Protein AF-A0A431PSJ4-F1 (afdb_monomer)

pLDDT: mean 83.52, std 18.48, range [40.47, 97.88]

Foldseek 3Di:
DDDPDDPPPPPPQFKKWKKKAFAPDLPDPHHPDPVPIGGQDIDRDDVVNVVSLVVVCVVCVVRSRIHMDIDGVVVVPPCVVDPD

Structure (mmCIF, N/CA/C/O backbone):
data_AF-A0A431PSJ4-F1
#
_entry.id   AF-A0A431PSJ4-F1
#
loop_
_atom_site.group_PDB
_atom_site.id
_atom_site.type_symbol
_atom_site.label_atom_id
_atom_site.label_alt_id
_atom_site.label_comp_id
_atom_site.label_asym_id
_atom_site.label_entity_id
_atom_site.label_seq_id
_atom_site.pdbx_PDB_ins_code
_atom_site.Cartn_x
_atom_site.Cartn_y
_atom_site.Cartn_z
_atom_site.occupancy
_atom_site.B_iso_or_equiv
_atom_site.auth_seq_id
_atom_site.auth_comp_id
_atom_site.auth_asym_id
_atom_site.auth_atom_id
_atom_site.pdbx_PDB_model_num
ATOM 1 N N . MET A 1 1 ? -40.060 17.123 30.198 1.00 44.41 1 MET A N 1
ATOM 2 C CA . MET A 1 1 ? -39.128 17.448 29.094 1.00 44.41 1 MET A CA 1
ATOM 3 C C . MET A 1 1 ? -38.127 16.303 28.966 1.00 44.41 1 MET A C 1
ATOM 5 O O . MET A 1 1 ? -37.020 16.388 29.478 1.00 44.41 1 MET A O 1
ATOM 9 N N . THR A 1 2 ? -38.541 15.177 28.391 1.00 42.25 2 THR A N 1
ATOM 10 C CA . THR A 1 2 ? -37.678 14.001 28.212 1.00 42.25 2 THR A CA 1
ATOM 11 C C . THR A 1 2 ? -36.824 14.214 26.968 1.00 42.25 2 THR A C 1
ATOM 13 O O . THR A 1 2 ? -37.327 14.194 25.849 1.00 42.25 2 THR A O 1
ATOM 16 N N . LYS A 1 3 ? -35.535 14.499 27.168 1.00 52.56 3 LYS A N 1
ATOM 17 C CA . LYS A 1 3 ? -34.558 14.619 26.084 1.00 52.56 3 LYS A CA 1
ATOM 18 C C . LYS A 1 3 ? -34.333 13.221 25.501 1.00 52.56 3 LYS A C 1
ATOM 20 O O . LYS A 1 3 ? -33.804 12.356 26.191 1.00 52.56 3 LYS A O 1
ATOM 25 N N . HIS A 1 4 ? -34.751 12.997 24.257 1.00 50.06 4 HIS A N 1
ATOM 26 C CA . HIS A 1 4 ? -34.335 11.828 23.489 1.00 50.06 4 HIS A CA 1
ATOM 27 C C . HIS A 1 4 ? -32.833 11.962 23.216 1.00 50.06 4 HIS A C 1
ATOM 29 O O . HIS A 1 4 ? -32.418 12.791 22.411 1.00 50.06 4 HIS A O 1
ATOM 35 N N . ALA A 1 5 ? -32.011 11.201 23.939 1.00 56.56 5 ALA A N 1
ATOM 36 C CA . ALA A 1 5 ? -30.610 11.034 23.590 1.00 56.56 5 ALA A CA 1
ATOM 37 C C . ALA A 1 5 ? -30.546 10.099 22.377 1.00 56.56 5 ALA A C 1
ATOM 39 O O . ALA A 1 5 ? -30.904 8.925 22.472 1.00 56.56 5 ALA A O 1
ATOM 40 N N . THR A 1 6 ? -30.150 10.638 21.227 1.00 48.69 6 THR A N 1
ATOM 41 C CA . THR A 1 6 ? -29.842 9.855 20.030 1.00 48.69 6 THR A CA 1
ATOM 42 C C . THR A 1 6 ? -28.754 8.834 20.385 1.00 48.69 6 THR A C 1
ATOM 44 O O . THR A 1 6 ? -27.740 9.237 20.964 1.00 48.69 6 THR A O 1
ATOM 47 N N . PRO A 1 7 ? -28.928 7.534 20.087 1.00 51.62 7 PRO A N 1
ATOM 48 C CA . PRO A 1 7 ? -27.873 6.555 20.319 1.00 51.62 7 PRO A CA 1
ATOM 49 C C . PRO A 1 7 ? -26.624 6.958 19.518 1.00 51.62 7 PRO A C 1
ATOM 51 O O . PRO A 1 7 ? -26.766 7.492 18.411 1.00 51.62 7 PRO A O 1
ATOM 54 N N . PRO A 1 8 ? -25.406 6.748 20.054 1.00 52.94 8 PRO A N 1
ATOM 55 C CA . PRO A 1 8 ? -24.187 7.053 19.326 1.00 52.94 8 PRO A CA 1
ATOM 56 C C . PRO A 1 8 ? -24.222 6.271 18.017 1.00 52.94 8 PRO A C 1
ATOM 58 O O . PRO A 1 8 ? -24.404 5.052 18.007 1.00 52.94 8 PRO A O 1
ATOM 61 N N . LYS A 1 9 ? -24.111 6.995 16.904 1.00 49.62 9 LYS A N 1
ATOM 62 C CA . LYS A 1 9 ? -23.954 6.410 15.579 1.00 49.62 9 LYS A CA 1
ATOM 63 C C . LYS A 1 9 ? -22.712 5.527 15.671 1.00 49.62 9 LYS A C 1
ATOM 65 O O . LYS A 1 9 ? -21.620 6.062 15.812 1.00 49.62 9 LYS A O 1
ATOM 70 N N . GLN A 1 10 ? -22.883 4.203 15.698 1.00 53.81 10 GLN A N 1
ATOM 71 C CA . GLN A 1 10 ? -21.764 3.277 15.575 1.00 53.81 10 GLN A CA 1
ATOM 72 C C . GLN A 1 10 ? -21.075 3.639 14.264 1.00 53.81 10 GLN A C 1
ATOM 74 O O . GLN A 1 10 ? -21.608 3.373 13.185 1.00 53.81 10 GLN A O 1
ATOM 79 N N . GLU A 1 11 ? -19.953 4.348 14.351 1.00 59.75 11 GLU A N 1
ATOM 80 C CA . GLU A 1 11 ? -19.122 4.595 13.189 1.00 59.75 11 GLU A CA 1
ATOM 81 C C . GLU A 1 11 ? -18.721 3.212 12.695 1.00 59.75 11 GLU A C 1
ATOM 83 O O . GLU A 1 11 ? -18.087 2.447 13.426 1.00 59.75 11 GLU A O 1
ATOM 88 N N . LYS A 1 12 ? -19.231 2.828 11.514 1.00 63.00 12 LYS A N 1
ATOM 89 C CA . LYS A 1 12 ? -18.906 1.542 10.897 1.00 63.00 12 LYS A CA 1
ATOM 90 C C . LYS A 1 12 ? -17.388 1.412 10.970 1.00 63.00 12 LYS A C 1
ATOM 92 O O . LYS A 1 12 ? -16.693 2.294 10.480 1.00 63.00 12 LYS A O 1
ATOM 97 N N . GLN A 1 13 ? -16.882 0.358 11.603 1.00 66.75 13 GLN A N 1
ATOM 98 C CA . GLN A 1 13 ? -15.449 0.087 11.618 1.00 66.75 13 GLN A CA 1
ATOM 99 C C . GLN A 1 13 ? -15.023 -0.205 10.174 1.00 66.75 13 GLN A C 1
ATOM 101 O O . GLN A 1 13 ? -15.251 -1.294 9.650 1.00 66.75 13 GLN A O 1
ATOM 106 N N . LEU A 1 14 ? -14.486 0.807 9.492 1.00 81.38 14 LEU A N 1
ATOM 107 C CA . LEU A 1 14 ? -14.043 0.708 8.108 1.00 81.38 14 LEU A CA 1
ATOM 108 C C . LEU A 1 14 ? -12.581 0.271 8.129 1.00 81.38 14 LEU A C 1
ATOM 110 O O . LEU A 1 14 ? -11.682 1.092 8.265 1.00 81.38 14 LEU A O 1
ATOM 114 N N . LEU A 1 15 ? -12.333 -1.031 8.024 1.00 90.62 15 LEU A N 1
ATOM 115 C CA . LEU A 1 15 ? -10.967 -1.548 7.957 1.00 90.62 15 LEU A CA 1
ATOM 116 C C . LEU A 1 15 ? -10.343 -1.252 6.585 1.00 90.62 15 LEU A C 1
ATOM 118 O O . LEU A 1 15 ? -10.970 -1.475 5.542 1.00 90.62 15 LEU A O 1
ATOM 122 N N . HIS A 1 16 ? -9.098 -0.781 6.598 1.00 92.44 16 HIS A N 1
ATOM 123 C CA . HIS A 1 16 ? -8.308 -0.452 5.412 1.00 92.44 16 HIS A CA 1
ATOM 124 C C . HIS A 1 16 ? -7.034 -1.300 5.388 1.00 92.44 16 HIS A C 1
ATOM 126 O O . HIS A 1 16 ? -6.247 -1.245 6.327 1.00 92.44 16 HIS A O 1
ATOM 132 N N . LEU A 1 17 ? -6.807 -2.066 4.323 1.00 95.50 17 LEU A N 1
ATOM 133 C CA . LEU A 1 17 ? -5.567 -2.818 4.112 1.00 95.50 17 LEU A CA 1
ATOM 134 C C . LEU A 1 17 ? -4.621 -2.005 3.229 1.00 95.50 17 LEU A C 1
ATOM 136 O O . LEU A 1 17 ? -5.015 -1.583 2.142 1.00 95.50 17 LEU A O 1
ATOM 140 N N . VAL A 1 18 ? -3.375 -1.838 3.664 1.00 97.38 18 VAL A N 1
ATOM 141 C CA . VAL A 1 18 ? -2.303 -1.263 2.844 1.00 97.38 18 VAL A CA 1
ATOM 142 C C . VAL A 1 18 ? -1.312 -2.361 2.490 1.00 97.38 18 VAL A C 1
ATOM 144 O O . VAL A 1 18 ? -0.773 -3.035 3.370 1.00 97.38 18 VAL A O 1
ATOM 147 N N . PHE A 1 19 ? -1.064 -2.533 1.198 1.00 97.88 19 PHE A N 1
ATOM 148 C CA . PHE A 1 19 ? -0.096 -3.497 0.685 1.00 97.88 19 PHE A CA 1
ATOM 149 C C . PHE A 1 19 ? 0.503 -3.011 -0.633 1.00 97.88 19 PHE A C 1
ATOM 151 O O . PHE A 1 19 ? -0.023 -2.091 -1.261 1.00 97.88 19 PHE A O 1
ATOM 158 N N . GLY A 1 20 ? 1.605 -3.613 -1.056 1.00 96.94 20 GLY A N 1
ATOM 159 C CA . GLY A 1 20 ? 2.243 -3.286 -2.320 1.00 96.94 20 GLY A CA 1
ATOM 160 C C . GLY A 1 20 ? 3.160 -4.383 -2.822 1.00 96.94 20 GLY A C 1
ATOM 161 O O . GLY A 1 20 ? 3.269 -5.453 -2.232 1.00 96.94 20 GLY A O 1
ATOM 162 N N . GLY A 1 21 ? 3.811 -4.110 -3.939 1.00 97.31 21 GLY A N 1
ATOM 163 C CA . GLY A 1 21 ? 4.738 -5.028 -4.580 1.00 97.31 21 GLY A CA 1
ATOM 164 C C . GLY A 1 21 ? 5.165 -4.502 -5.940 1.00 97.31 21 GLY A C 1
ATOM 165 O O . GLY A 1 21 ? 4.712 -3.444 -6.387 1.00 97.31 21 GLY A O 1
ATOM 166 N N . GLU A 1 22 ? 6.041 -5.248 -6.601 1.00 97.38 22 GLU A N 1
ATOM 167 C CA . GLU A 1 22 ? 6.495 -4.901 -7.942 1.00 97.38 22 GLU A CA 1
ATOM 168 C C . GLU A 1 22 ? 5.472 -5.334 -8.992 1.00 97.38 22 GLU A C 1
ATOM 170 O O . GLU A 1 22 ? 5.071 -6.499 -9.042 1.00 97.38 22 GLU A O 1
ATOM 175 N N . LEU A 1 23 ? 5.076 -4.401 -9.854 1.00 97.31 23 LEU A N 1
ATOM 176 C CA . LEU A 1 23 ? 4.143 -4.639 -10.949 1.00 97.31 23 LEU A CA 1
ATOM 177 C C . LEU A 1 23 ? 4.844 -5.137 -12.213 1.00 97.31 23 LEU A C 1
ATOM 179 O O . LEU A 1 23 ? 5.991 -4.781 -12.498 1.00 97.31 23 LEU A O 1
ATOM 183 N N . GLU A 1 24 ? 4.145 -5.952 -13.002 1.00 96.75 24 GLU A N 1
ATOM 184 C CA . GLU A 1 24 ? 4.624 -6.409 -14.313 1.00 96.75 24 GLU A CA 1
ATOM 185 C C . GLU A 1 24 ? 4.828 -5.225 -15.262 1.00 96.75 24 GLU A C 1
ATOM 187 O O . GLU A 1 24 ? 5.865 -5.124 -15.919 1.00 96.75 24 GLU A O 1
ATOM 192 N N . THR A 1 25 ? 3.872 -4.294 -15.262 1.00 95.94 25 THR A N 1
ATOM 193 C CA . THR A 1 25 ? 3.859 -3.084 -16.089 1.00 95.94 25 THR A CA 1
ATOM 194 C C . THR A 1 25 ? 3.516 -1.859 -15.245 1.00 95.94 25 THR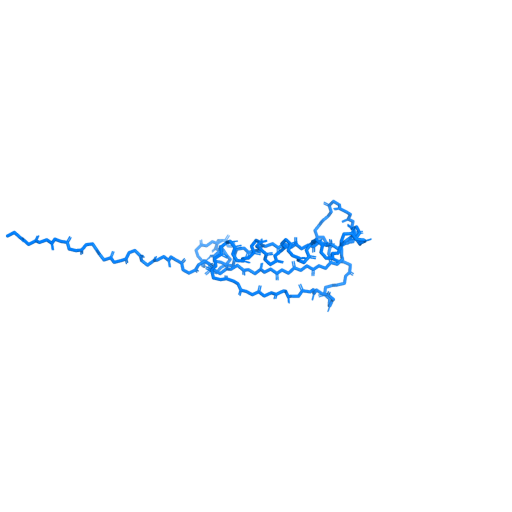 A C 1
ATOM 196 O O . THR A 1 25 ? 2.772 -1.963 -14.272 1.00 95.94 25 THR A O 1
ATOM 199 N N . LEU A 1 26 ? 4.006 -0.681 -15.644 1.00 90.69 26 LEU A N 1
ATOM 200 C CA . LEU A 1 26 ? 3.797 0.573 -14.903 1.00 90.69 26 LEU A CA 1
ATOM 201 C C . LEU A 1 26 ? 2.319 0.996 -14.822 1.00 90.69 26 LEU A C 1
ATOM 203 O O . LEU A 1 26 ? 1.896 1.553 -13.812 1.00 90.69 26 LEU A O 1
ATOM 207 N N . ASP A 1 27 ? 1.535 0.691 -15.856 1.00 90.81 27 ASP A N 1
ATOM 208 C CA . ASP A 1 27 ? 0.110 1.047 -15.947 1.00 90.81 27 ASP A CA 1
ATOM 209 C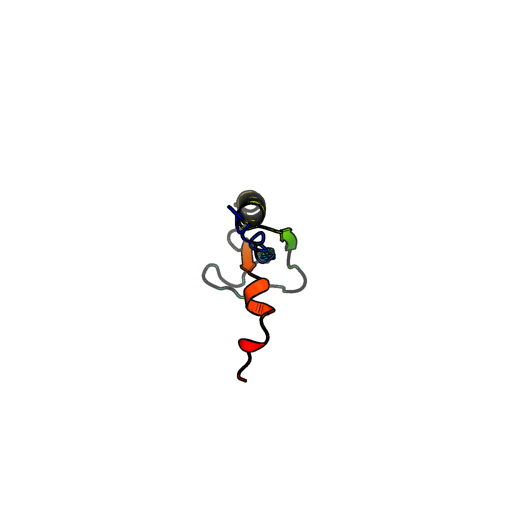 C . ASP A 1 27 ? -0.831 -0.072 -15.465 1.00 90.81 27 ASP A C 1
ATOM 211 O O . ASP A 1 27 ? -2.054 0.060 -15.521 1.00 90.81 27 ASP A O 1
ATOM 215 N N . GLY A 1 28 ? -0.267 -1.203 -15.034 1.00 91.56 28 GLY A N 1
ATOM 216 C CA . GLY A 1 28 ? -1.025 -2.389 -14.650 1.00 91.56 28 GLY A CA 1
ATOM 217 C C . GLY A 1 28 ? -1.364 -2.440 -13.164 1.00 91.56 28 GLY A C 1
ATOM 218 O O . GLY A 1 28 ? -0.986 -1.584 -12.368 1.00 91.56 28 GLY A O 1
ATOM 219 N N . VAL A 1 29 ? -2.057 -3.509 -12.782 1.00 93.25 29 VAL A N 1
ATOM 220 C CA . VAL A 1 29 ? -2.272 -3.901 -11.377 1.00 93.25 29 VAL A CA 1
ATOM 221 C C . VAL A 1 29 ? -1.817 -5.341 -11.108 1.00 93.25 29 VAL A C 1
ATOM 223 O O . VAL A 1 29 ? -2.036 -5.869 -10.021 1.00 93.25 29 VAL A O 1
ATOM 226 N N . SER A 1 30 ? -1.178 -5.978 -12.095 1.00 96.06 30 SER A N 1
ATOM 227 C CA . SER A 1 30 ? -0.628 -7.328 -11.978 1.00 96.06 30 SER A CA 1
ATOM 228 C C . SER A 1 30 ? 0.742 -7.285 -11.315 1.00 96.06 30 SER A C 1
ATOM 230 O O . SER A 1 30 ? 1.625 -6.544 -11.752 1.00 96.06 30 SER A O 1
ATOM 232 N N . PHE A 1 31 ? 0.922 -8.088 -10.270 1.00 96.75 31 PHE A N 1
ATOM 233 C CA . PHE A 1 31 ? 2.193 -8.207 -9.560 1.00 96.75 31 PHE A CA 1
ATOM 234 C C . PHE A 1 31 ? 3.103 -9.233 -10.236 1.00 96.75 31 PHE A C 1
ATOM 236 O O . PHE A 1 31 ? 2.649 -10.314 -10.601 1.00 96.75 31 PHE A O 1
ATOM 243 N N . ARG A 1 32 ? 4.401 -8.920 -10.329 1.00 96.62 32 ARG A N 1
ATO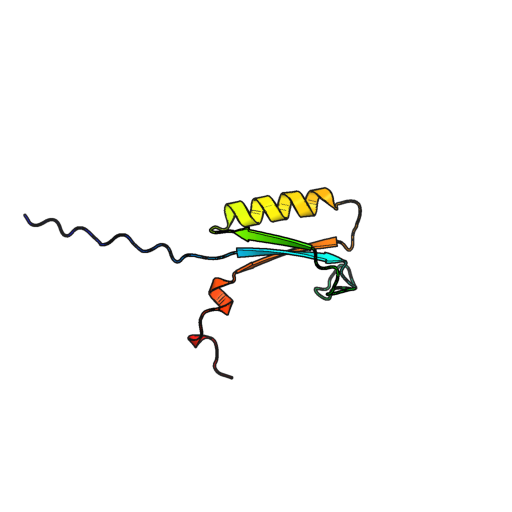M 244 C CA . ARG A 1 32 ? 5.431 -9.829 -10.865 1.00 96.62 32 ARG A CA 1
ATOM 245 C C . ARG A 1 32 ? 5.556 -11.112 -10.059 1.00 96.62 32 ARG A C 1
ATOM 247 O O . ARG A 1 32 ? 5.761 -12.179 -10.622 1.00 96.62 32 ARG A O 1
ATOM 254 N N . ASP A 1 33 ? 5.495 -10.984 -8.738 1.00 96.31 33 ASP A N 1
ATOM 255 C CA . ASP A 1 33 ? 5.622 -12.102 -7.810 1.00 96.31 33 ASP A CA 1
ATOM 256 C C . ASP A 1 33 ? 4.673 -11.894 -6.621 1.00 96.31 33 ASP A C 1
ATOM 258 O O . ASP A 1 33 ? 4.997 -11.148 -5.690 1.00 96.31 33 ASP A O 1
ATOM 262 N N . PRO A 1 34 ? 3.497 -12.547 -6.627 1.00 94.56 34 PRO A N 1
ATOM 263 C CA . PRO A 1 34 ? 2.540 -12.474 -5.525 1.00 94.56 34 PRO A CA 1
ATOM 264 C C . PRO A 1 34 ? 3.099 -12.954 -4.177 1.00 94.56 34 PRO A C 1
ATOM 266 O O . PRO A 1 34 ? 2.578 -12.584 -3.128 1.00 94.56 34 PRO A O 1
ATOM 269 N N . SER A 1 35 ? 4.169 -13.751 -4.176 1.00 96.19 35 SER A N 1
ATOM 270 C CA . SER A 1 35 ? 4.808 -14.245 -2.948 1.00 96.19 35 SER A CA 1
ATOM 271 C C . SER A 1 35 ? 5.658 -13.171 -2.264 1.00 96.19 35 SER A C 1
ATOM 273 O O . SER A 1 35 ? 6.019 -13.320 -1.099 1.00 96.19 35 SER A O 1
ATOM 275 N N . LYS A 1 36 ? 5.990 -12.094 -2.986 1.00 96.12 36 LYS A N 1
ATOM 276 C CA . LYS A 1 36 ? 6.804 -10.962 -2.517 1.00 96.12 36 LYS A CA 1
ATOM 277 C C . LYS A 1 36 ? 5.979 -9.714 -2.216 1.00 96.12 36 LYS A C 1
ATOM 279 O O . LYS A 1 36 ? 6.527 -8.614 -2.173 1.00 96.12 36 LYS A O 1
ATOM 284 N N . LEU A 1 37 ? 4.670 -9.864 -2.029 1.00 96.88 37 LEU A N 1
ATOM 285 C CA . LEU A 1 37 ? 3.829 -8.751 -1.615 1.00 96.88 37 LEU A CA 1
ATOM 286 C C . LEU A 1 37 ? 4.280 -8.221 -0.251 1.00 96.88 37 LEU A C 1
ATOM 288 O O . LEU A 1 37 ? 4.420 -8.967 0.718 1.00 96.88 37 LEU A O 1
ATOM 292 N N . ASP A 1 38 ? 4.470 -6.911 -0.185 1.00 96.75 38 ASP A N 1
ATOM 293 C CA . ASP A 1 38 ? 4.745 -6.192 1.047 1.00 96.75 38 ASP A CA 1
ATOM 294 C C . ASP A 1 38 ? 3.417 -5.828 1.708 1.00 96.75 38 ASP A C 1
ATOM 296 O O . ASP A 1 38 ? 2.692 -4.940 1.248 1.00 96.75 38 ASP A O 1
ATOM 300 N N . ILE A 1 39 ? 3.075 -6.538 2.781 1.00 97.25 39 ILE A N 1
ATOM 301 C CA . ILE A 1 39 ? 1.900 -6.228 3.595 1.00 97.25 39 ILE A CA 1
ATOM 302 C C . ILE A 1 39 ? 2.304 -5.198 4.645 1.00 97.25 39 ILE A C 1
ATOM 304 O O . ILE A 1 39 ? 3.021 -5.508 5.593 1.00 97.25 39 ILE A O 1
ATOM 308 N N . VAL A 1 40 ? 1.825 -3.965 4.483 1.00 97.12 40 VAL A N 1
ATOM 309 C CA . VAL A 1 40 ? 2.186 -2.846 5.363 1.00 97.12 40 VAL A CA 1
ATOM 310 C C . VAL A 1 40 ? 1.381 -2.902 6.660 1.00 97.12 40 VAL A C 1
ATOM 312 O O . VAL A 1 40 ? 1.935 -2.713 7.740 1.00 97.12 40 VAL A O 1
ATOM 315 N N . GLY A 1 41 ? 0.076 -3.178 6.564 1.00 96.31 41 GLY A N 1
ATOM 316 C CA . GLY A 1 41 ? -0.785 -3.325 7.735 1.00 96.31 41 GLY A CA 1
ATOM 317 C C . GLY A 1 41 ? -2.270 -3.105 7.460 1.00 96.31 41 GLY A C 1
ATOM 318 O O . GLY A 1 41 ? -2.681 -2.787 6.341 1.00 96.31 41 GLY A O 1
ATOM 319 N N . ILE A 1 42 ? -3.069 -3.270 8.516 1.00 95.69 42 ILE A N 1
ATOM 320 C CA . ILE A 1 42 ? -4.510 -2.997 8.533 1.00 95.69 42 ILE A CA 1
ATOM 321 C C . ILE A 1 42 ? -4.767 -1.821 9.475 1.00 95.69 42 ILE A C 1
ATOM 323 O O . ILE A 1 42 ? -4.269 -1.803 10.599 1.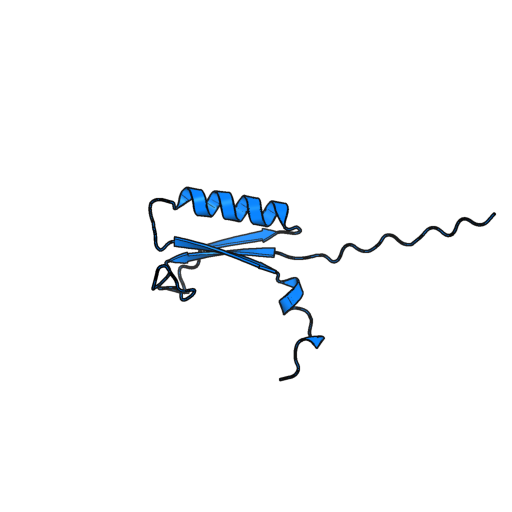00 95.69 42 ILE A O 1
ATOM 327 N N . TYR A 1 43 ? -5.564 -0.862 9.017 1.00 93.81 43 TYR A N 1
ATOM 328 C CA . TYR A 1 43 ? -5.791 0.422 9.670 1.00 93.81 43 TYR A CA 1
ATOM 329 C C . TYR A 1 43 ? -7.287 0.664 9.925 1.00 93.81 43 TYR A C 1
ATOM 331 O O . TYR A 1 43 ? -8.121 0.239 9.115 1.00 93.81 43 TYR A O 1
ATOM 339 N N . PRO A 1 44 ? -7.646 1.328 11.040 1.00 91.06 44 PRO A N 1
ATOM 340 C CA . PRO A 1 44 ? -9.040 1.536 11.436 1.00 91.06 44 PRO A CA 1
ATOM 341 C C . PRO A 1 44 ? -9.724 2.707 10.714 1.00 91.06 44 PRO A C 1
ATOM 343 O O . PRO A 1 44 ? -10.945 2.829 10.780 1.00 91.06 44 PRO A O 1
ATOM 346 N N . ASP A 1 45 ? -8.957 3.561 10.035 1.00 88.12 45 ASP A N 1
ATOM 347 C CA . ASP A 1 45 ? -9.435 4.774 9.378 1.00 88.12 45 ASP A CA 1
ATOM 348 C C . ASP A 1 45 ? -8.647 5.068 8.088 1.00 88.12 45 ASP A C 1
ATOM 350 O O . ASP A 1 45 ? -7.586 4.495 7.824 1.00 88.12 45 ASP A O 1
ATOM 354 N N . ASN A 1 46 ? -9.200 5.949 7.251 1.00 87.88 46 ASN A N 1
ATOM 355 C CA . ASN A 1 46 ? -8.615 6.275 5.953 1.00 87.88 46 ASN A CA 1
ATOM 356 C C . ASN A 1 46 ? -7.330 7.108 6.078 1.00 87.88 46 ASN A C 1
ATOM 358 O O . ASN A 1 46 ? -6.421 6.946 5.265 1.00 87.88 46 ASN A O 1
ATOM 362 N N . GLU A 1 47 ? -7.241 7.980 7.085 1.00 92.25 47 GLU A N 1
ATOM 363 C CA . GLU A 1 47 ? -6.118 8.903 7.256 1.00 92.25 47 GLU A CA 1
ATOM 364 C C . GLU A 1 47 ? -4.844 8.144 7.636 1.00 92.25 47 GLU A C 1
ATOM 366 O O . GLU A 1 47 ? -3.793 8.346 7.021 1.00 92.25 47 GLU A O 1
ATOM 371 N N . SER A 1 48 ? -4.941 7.212 8.587 1.00 94.06 48 SER A N 1
ATOM 372 C CA . SER A 1 48 ? -3.825 6.363 9.006 1.00 94.06 48 SER A CA 1
ATOM 373 C C . SER A 1 48 ? -3.382 5.404 7.896 1.00 94.06 48 SER A C 1
ATOM 375 O O . SER A 1 48 ? -2.178 5.252 7.668 1.00 94.06 48 SER A O 1
ATOM 377 N N . ALA A 1 49 ? -4.321 4.848 7.123 1.00 95.38 49 ALA A N 1
ATOM 378 C CA . ALA A 1 49 ? -4.008 4.045 5.941 1.00 95.38 49 ALA A CA 1
ATOM 379 C C . ALA A 1 49 ? -3.285 4.861 4.854 1.00 95.38 49 ALA A C 1
ATOM 381 O O . ALA A 1 49 ? -2.277 4.419 4.297 1.00 95.38 49 ALA A O 1
ATOM 382 N N . LEU A 1 50 ? -3.769 6.074 4.563 1.00 95.38 50 LEU A N 1
ATOM 383 C CA . LEU A 1 50 ? -3.172 6.968 3.573 1.00 95.38 50 LEU A CA 1
ATOM 384 C C . LEU A 1 50 ? -1.766 7.411 3.992 1.00 95.38 50 LEU A C 1
ATOM 386 O O . LEU A 1 50 ? -0.862 7.463 3.156 1.00 95.38 50 LEU A O 1
ATOM 390 N N . ALA A 1 51 ? -1.562 7.701 5.279 1.00 97.12 51 ALA A N 1
ATOM 391 C CA . ALA A 1 51 ? -0.254 8.049 5.822 1.00 97.12 51 ALA A CA 1
ATOM 392 C C . ALA A 1 51 ? 0.753 6.900 5.649 1.00 97.12 51 ALA A C 1
ATOM 394 O O . ALA A 1 51 ? 1.862 7.127 5.159 1.00 97.12 51 ALA A O 1
ATOM 395 N N . ALA A 1 52 ? 0.351 5.667 5.974 1.00 97.44 52 ALA A N 1
ATOM 396 C CA . ALA A 1 52 ? 1.187 4.482 5.798 1.00 97.44 52 ALA A CA 1
ATOM 397 C C . ALA A 1 52 ? 1.521 4.214 4.323 1.00 97.44 52 ALA A C 1
ATOM 399 O O . ALA A 1 52 ? 2.686 4.012 3.974 1.00 97.44 52 ALA A O 1
ATOM 400 N N . TRP A 1 53 ? 0.517 4.286 3.444 1.00 97.62 53 TRP A N 1
ATOM 401 C CA . TRP A 1 53 ? 0.704 4.174 1.997 1.00 97.62 53 TRP A CA 1
ATOM 402 C C . TRP A 1 53 ? 1.696 5.212 1.471 1.00 97.62 53 TRP A C 1
ATOM 404 O O . TRP A 1 53 ? 2.626 4.864 0.745 1.00 97.62 53 TRP A O 1
ATOM 414 N N . LYS A 1 54 ? 1.534 6.480 1.864 1.00 97.25 54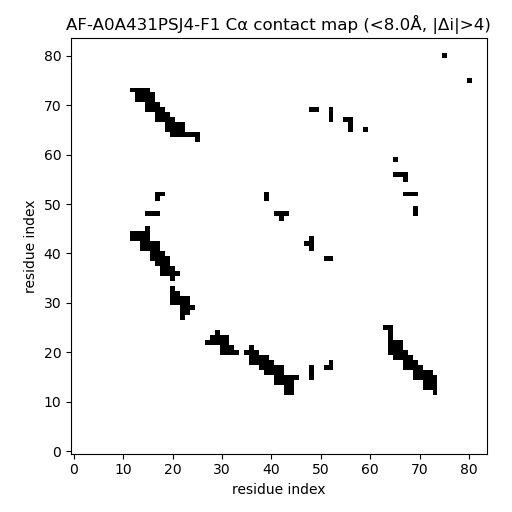 LYS A N 1
ATOM 415 C CA . LYS A 1 54 ? 2.396 7.576 1.415 1.00 97.25 54 LYS A CA 1
ATOM 416 C C . LYS A 1 54 ? 3.838 7.359 1.859 1.00 97.25 54 LYS A C 1
ATOM 418 O O . LYS A 1 54 ? 4.737 7.504 1.039 1.00 97.25 54 LYS A O 1
ATOM 423 N N . ALA A 1 55 ? 4.053 6.979 3.118 1.00 97.56 55 ALA A N 1
ATOM 424 C CA . ALA A 1 55 ? 5.387 6.705 3.644 1.00 97.56 55 ALA A CA 1
ATOM 425 C C . ALA A 1 55 ? 6.088 5.587 2.856 1.00 97.56 55 ALA A C 1
ATOM 427 O O . ALA A 1 55 ? 7.235 5.742 2.436 1.00 97.56 55 ALA A O 1
ATOM 428 N N . LYS A 1 56 ? 5.380 4.483 2.590 1.00 97.12 56 LYS A N 1
ATOM 429 C CA . LYS A 1 56 ? 5.924 3.343 1.843 1.00 97.12 56 LYS A CA 1
ATOM 430 C C . LYS A 1 56 ? 6.163 3.661 0.370 1.00 97.12 56 LYS A C 1
ATOM 432 O O . LYS A 1 56 ? 7.236 3.353 -0.131 1.00 97.12 56 LYS A O 1
ATOM 437 N N . ALA A 1 57 ? 5.229 4.341 -0.291 1.00 94.88 57 ALA A N 1
ATOM 438 C CA . ALA A 1 57 ? 5.381 4.753 -1.684 1.00 94.88 57 ALA A CA 1
ATOM 439 C C . ALA A 1 57 ? 6.536 5.752 -1.878 1.00 94.88 57 ALA A C 1
ATOM 441 O O . ALA A 1 57 ? 7.275 5.659 -2.852 1.00 94.88 57 ALA A O 1
ATOM 442 N N . GLN A 1 58 ? 6.719 6.693 -0.946 1.00 96.31 58 GLN A N 1
ATOM 443 C CA . GLN A 1 58 ? 7.836 7.644 -0.988 1.00 96.31 58 GLN A CA 1
ATOM 444 C C . GLN A 1 58 ? 9.187 6.966 -0.741 1.00 96.31 58 GLN A C 1
ATOM 446 O O . GLN A 1 58 ? 10.181 7.362 -1.343 1.00 96.31 58 GLN A O 1
ATOM 451 N N . SER A 1 59 ? 9.223 5.933 0.105 1.00 96.38 59 SER A N 1
ATOM 452 C CA . SER A 1 59 ? 10.435 5.155 0.382 1.00 96.38 59 SER A CA 1
ATOM 453 C C . SER A 1 59 ? 10.912 4.305 -0.800 1.00 96.38 59 SER A C 1
ATOM 455 O O . SER A 1 59 ? 12.013 3.770 -0.722 1.00 96.38 59 SER A O 1
ATOM 457 N N . THR A 1 60 ? 10.102 4.134 -1.848 1.00 94.31 60 THR A N 1
ATOM 458 C CA . THR A 1 60 ? 10.416 3.272 -2.999 1.00 94.31 60 THR A CA 1
ATOM 459 C C . THR A 1 60 ? 10.438 4.047 -4.313 1.00 94.31 60 THR A C 1
ATOM 461 O O . THR A 1 60 ? 10.165 3.480 -5.368 1.00 94.31 60 THR A O 1
ATOM 464 N N . VAL A 1 61 ? 10.716 5.355 -4.263 1.00 92.69 61 VAL A N 1
ATOM 465 C CA . VAL A 1 61 ? 10.722 6.242 -5.442 1.00 92.69 61 VAL A CA 1
ATOM 466 C C . VAL A 1 61 ? 11.739 5.815 -6.508 1.00 92.69 61 VAL A C 1
ATOM 468 O O . VAL A 1 61 ? 11.542 6.069 -7.693 1.00 92.69 61 VAL A O 1
ATOM 471 N N . ASP A 1 62 ? 12.810 5.142 -6.095 1.00 95.00 62 ASP A N 1
ATOM 472 C CA . ASP A 1 62 ? 13.844 4.574 -6.959 1.00 95.00 62 ASP A CA 1
ATOM 473 C C . ASP A 1 62 ? 13.372 3.344 -7.754 1.00 95.00 62 ASP A C 1
ATOM 475 O O . ASP A 1 62 ? 13.932 3.055 -8.814 1.00 95.00 62 ASP A O 1
ATOM 479 N N . ASN A 1 63 ? 12.311 2.657 -7.313 1.00 93.88 63 ASN A N 1
ATOM 480 C CA . ASN A 1 63 ? 11.732 1.523 -8.026 1.00 93.88 63 ASN A CA 1
ATOM 481 C C . ASN A 1 63 ? 10.408 1.911 -8.695 1.00 93.88 63 ASN A C 1
ATOM 483 O O . ASN A 1 63 ? 9.340 1.860 -8.088 1.00 93.88 63 ASN A O 1
ATOM 487 N N . ALA A 1 64 ? 10.472 2.210 -9.993 1.00 92.81 64 ALA A N 1
ATOM 488 C CA . ALA A 1 64 ? 9.307 2.596 -10.790 1.00 92.81 64 ALA A CA 1
ATOM 489 C C . ALA A 1 64 ? 8.183 1.539 -10.823 1.00 92.81 64 ALA A C 1
ATOM 491 O O . ALA A 1 64 ? 7.022 1.895 -11.007 1.00 92.81 64 ALA A O 1
ATOM 492 N N . HIS A 1 65 ? 8.507 0.254 -10.644 1.00 95.19 65 HIS A N 1
ATOM 493 C CA . HIS A 1 65 ? 7.512 -0.822 -10.642 1.00 95.19 65 HIS A CA 1
ATOM 494 C C . HIS A 1 65 ? 6.895 -1.055 -9.265 1.00 95.19 65 HIS A C 1
ATOM 496 O O . HIS A 1 65 ? 5.884 -1.749 -9.169 1.00 95.19 65 HIS A O 1
ATOM 502 N N . MET A 1 66 ? 7.483 -0.505 -8.203 1.00 96.94 66 MET A N 1
ATOM 503 C CA . MET A 1 66 ? 6.974 -0.688 -6.854 1.00 96.94 66 MET A CA 1
ATOM 504 C C . MET A 1 66 ? 5.741 0.184 -6.648 1.00 96.94 66 MET A C 1
ATOM 506 O O . MET A 1 66 ? 5.809 1.416 -6.651 1.00 96.94 66 MET A O 1
ATOM 510 N N . ARG A 1 67 ? 4.591 -0.456 -6.439 1.00 96.50 67 ARG A N 1
ATOM 511 C CA . ARG A 1 67 ? 3.325 0.243 -6.219 1.00 96.50 67 ARG A CA 1
ATOM 512 C C . ARG A 1 67 ? 2.654 -0.254 -4.951 1.00 96.50 67 ARG A C 1
ATOM 514 O O . ARG A 1 67 ? 2.587 -1.452 -4.698 1.00 96.50 67 ARG A O 1
ATOM 521 N N . TYR A 1 68 ? 2.131 0.694 -4.180 1.00 97.00 68 TYR A N 1
ATOM 522 C CA . TYR A 1 68 ? 1.312 0.432 -3.002 1.00 97.00 68 TYR A CA 1
ATOM 523 C C . TYR A 1 68 ? -0.133 0.847 -3.255 1.00 97.00 68 TYR A C 1
ATOM 525 O O . TYR A 1 68 ? -0.398 1.837 -3.948 1.00 97.00 68 TYR A O 1
ATOM 533 N N . PHE A 1 69 ? -1.049 0.117 -2.633 1.00 95.69 69 PHE A N 1
ATOM 534 C CA . PHE A 1 69 ? -2.491 0.258 -2.750 1.00 95.69 69 PHE A CA 1
ATOM 535 C C . PHE A 1 69 ? -3.132 0.305 -1.362 1.00 95.69 69 PHE A C 1
ATOM 537 O O . PHE A 1 69 ? -2.626 -0.284 -0.407 1.00 95.69 69 PHE A O 1
ATOM 544 N N . VAL A 1 70 ? -4.269 0.996 -1.274 1.00 95.00 70 VAL A N 1
ATOM 545 C CA . VAL A 1 70 ? -5.147 0.997 -0.099 1.00 95.00 70 VAL A CA 1
ATOM 546 C C . VAL A 1 70 ? -6.467 0.351 -0.503 1.00 95.00 70 VAL A C 1
ATOM 548 O O . VAL A 1 70 ? -7.133 0.831 -1.421 1.00 95.00 70 VAL A O 1
ATOM 551 N N . VAL A 1 71 ? -6.852 -0.734 0.168 1.00 92.25 71 VAL A N 1
ATOM 552 C CA . VAL A 1 71 ? -8.097 -1.467 -0.092 1.00 92.25 71 VAL A CA 1
ATOM 553 C C . VAL A 1 71 ? -9.062 -1.319 1.075 1.00 92.25 71 VAL A C 1
ATOM 555 O O . VAL A 1 71 ? -8.715 -1.517 2.237 1.00 92.25 71 VAL A O 1
ATOM 558 N N . HIS A 1 72 ? -10.308 -0.999 0.740 1.00 89.00 72 HIS A N 1
ATOM 559 C CA . HIS A 1 72 ? -11.423 -0.876 1.672 1.00 89.00 72 HIS A CA 1
ATOM 560 C C . HIS A 1 72 ? -12.024 -2.255 1.975 1.00 89.00 72 HIS A C 1
ATOM 562 O O . HIS A 1 72 ? -12.918 -2.707 1.260 1.00 89.00 72 HIS A O 1
ATOM 568 N N . LEU A 1 73 ? -11.562 -2.922 3.037 1.00 85.44 73 LEU A N 1
ATOM 569 C CA . LEU A 1 73 ? -12.004 -4.284 3.373 1.00 85.44 73 LEU A CA 1
ATOM 570 C C . LEU A 1 73 ? -13.501 -4.355 3.696 1.00 85.44 73 LEU A C 1
ATOM 572 O O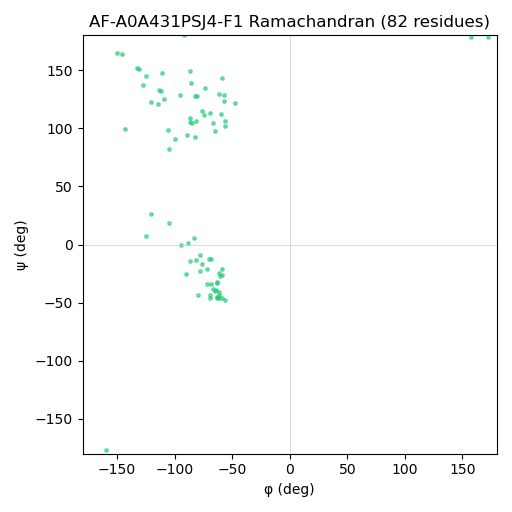 . LEU A 1 73 ? -14.159 -5.333 3.360 1.00 85.44 73 LEU A O 1
ATOM 576 N N . TYR A 1 74 ? -14.074 -3.300 4.278 1.00 75.25 74 TYR A N 1
ATOM 577 C CA . TYR A 1 74 ? -15.502 -3.266 4.616 1.00 75.25 74 TYR A CA 1
ATOM 578 C C . TYR A 1 74 ? -16.436 -3.397 3.402 1.00 75.25 74 TYR A C 1
ATOM 580 O O . TYR A 1 74 ? -17.577 -3.809 3.571 1.00 75.25 74 TYR A O 1
ATOM 588 N N . LYS A 1 75 ? -15.983 -3.039 2.191 1.00 71.25 75 LYS A N 1
ATOM 589 C CA . LYS A 1 75 ? -16.774 -3.219 0.961 1.00 71.25 75 LYS A CA 1
ATOM 590 C C . LYS A 1 75 ? -16.764 -4.665 0.470 1.00 71.25 75 LYS A C 1
ATOM 592 O O . LYS A 1 75 ? -17.649 -5.044 -0.279 1.00 71.25 75 LYS A O 1
ATOM 597 N N . LEU A 1 76 ? -15.752 -5.436 0.865 1.00 71.19 76 LEU A N 1
ATOM 598 C CA . LEU A 1 76 ? -15.572 -6.836 0.478 1.00 71.19 76 LEU A CA 1
ATOM 599 C C . LEU A 1 76 ? -16.245 -7.798 1.463 1.00 71.19 76 LEU A C 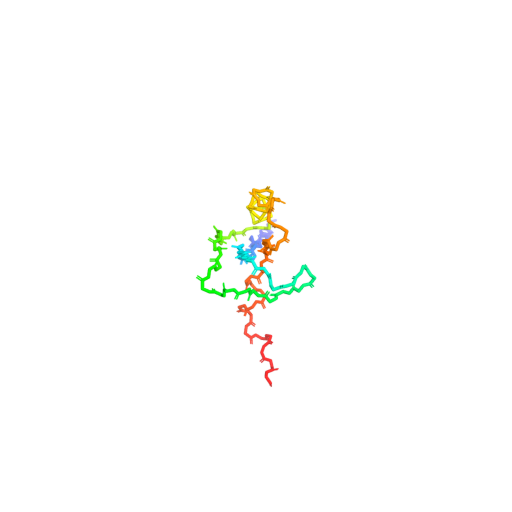1
ATOM 601 O O . LEU A 1 76 ? -16.578 -8.915 1.096 1.00 71.19 76 LEU A O 1
ATOM 605 N N . LEU A 1 77 ? -16.421 -7.370 2.715 1.00 68.50 77 LEU A N 1
ATOM 606 C CA . LEU A 1 77 ? -17.016 -8.163 3.794 1.00 68.50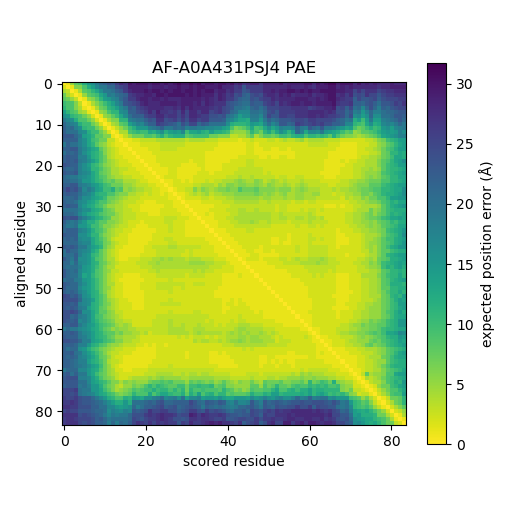 77 LEU A CA 1
ATOM 607 C C . LEU A 1 77 ? -18.544 -8.039 3.877 1.00 68.50 77 LEU A C 1
ATOM 609 O O . LEU A 1 77 ? -19.131 -8.610 4.790 1.00 68.50 77 LEU A O 1
ATOM 613 N N . ASP A 1 78 ? -19.177 -7.275 2.984 1.00 62.78 78 ASP A N 1
ATOM 614 C CA . ASP A 1 78 ? -20.632 -7.146 2.924 1.00 62.78 78 ASP A CA 1
ATOM 615 C C . ASP A 1 78 ? -21.200 -8.305 2.074 1.00 62.78 78 ASP A C 1
ATOM 617 O O . ASP A 1 78 ? -21.032 -8.299 0.853 1.00 62.78 78 ASP A O 1
ATOM 621 N N . PRO A 1 79 ? -21.814 -9.337 2.688 1.00 57.03 79 PRO A N 1
ATOM 622 C CA . PRO A 1 79 ? -22.285 -10.526 1.975 1.00 57.03 79 PRO A CA 1
ATOM 623 C C . PRO A 1 79 ? -23.493 -10.256 1.063 1.00 57.03 79 PRO A C 1
ATOM 625 O O . PRO A 1 79 ? -23.818 -11.099 0.236 1.00 57.03 79 PRO A O 1
ATOM 628 N N . ASP A 1 80 ? -24.147 -9.094 1.171 1.00 56.72 80 ASP A N 1
ATOM 629 C CA . ASP A 1 80 ? -25.249 -8.694 0.283 1.00 56.72 80 ASP A CA 1
ATOM 630 C C . ASP A 1 80 ? -24.754 -8.197 -1.090 1.00 56.72 80 ASP A C 1
ATOM 632 O O . ASP A 1 80 ? -25.544 -8.019 -2.020 1.00 56.72 80 ASP A O 1
ATOM 636 N N . HIS A 1 81 ? -23.439 -8.012 -1.256 1.00 51.62 81 HIS A N 1
ATOM 637 C CA . HIS A 1 81 ? -22.817 -7.718 -2.549 1.00 51.62 81 HIS A CA 1
ATOM 638 C C . HIS A 1 81 ? -22.536 -8.973 -3.397 1.00 51.62 81 HIS A C 1
ATOM 640 O O . HIS A 1 81 ? -21.959 -8.856 -4.480 1.00 51.62 81 HIS A O 1
ATOM 646 N N . ASP A 1 82 ? -22.973 -10.147 -2.933 1.00 46.69 82 ASP A N 1
ATOM 647 C CA . ASP A 1 82 ? -22.887 -11.427 -3.631 1.00 46.69 82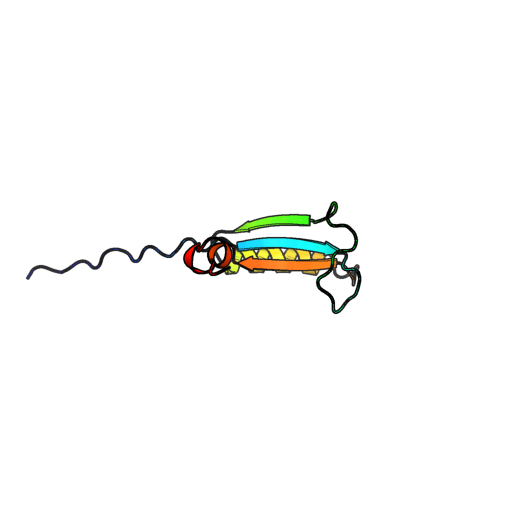 ASP A CA 1
ATOM 648 C C . ASP A 1 82 ? -24.274 -11.817 -4.177 1.00 46.69 82 ASP A C 1
ATOM 650 O O . ASP A 1 82 ? -25.047 -12.569 -3.586 1.00 46.69 82 ASP A O 1
ATOM 654 N N . LYS A 1 83 ? -24.623 -11.264 -5.341 1.00 40.47 83 LYS A N 1
ATOM 655 C CA . LYS A 1 83 ? -25.386 -12.046 -6.316 1.00 40.47 83 LYS A CA 1
ATOM 656 C C . LYS A 1 83 ? -24.381 -12.553 -7.338 1.00 40.47 83 LYS A C 1
ATOM 658 O O . LYS A 1 83 ? -24.077 -11.837 -8.293 1.00 40.47 83 LYS A O 1
ATOM 663 N N . LEU A 1 84 ? -23.843 -13.741 -7.069 1.00 45.03 84 LEU A N 1
ATOM 664 C CA . LEU A 1 84 ? -23.261 -14.615 -8.090 1.00 45.03 84 LEU A CA 1
ATOM 665 C C . LEU A 1 84 ? -24.278 -14.895 -9.205 1.00 45.03 84 LEU A C 1
ATOM 667 O O . LEU A 1 84 ? -25.483 -15.052 -8.889 1.00 45.03 84 LEU A O 1
#

Sequence (84 aa):
MTKHATPPKQEKQLLHLVFGGELETLDGVSFRDPSKLDIVGIYPDNESALAAWKAKAQSTVDNAHMRYFVVHLYKLLDPDHDKL

Solvent-accessible surface area (backbone atoms only — not comparable to full-atom values): 5221 Å² total; per-residue (Å²): 137,84,79,82,76,76,75,80,77,77,73,74,80,41,39,25,40,28,36,30,36,45,33,72,45,83,90,58,88,49,58,68,51,78,90,62,51,46,75,76,47,78,27,74,40,70,66,64,33,50,51,52,42,49,56,55,46,63,74,37,66,89,40,79,40,53,46,63,49,79,44,63,47,54,75,72,71,44,74,85,78,64,79,126

Nearest PDB structures (foldseek):
  2mhe-assembly1_B  TM=7.813E-01  e=2.074E-06  Caulobacter vibrioides CB15

Radius of gyration: 18.02 Å; Cα contacts (8 Å, |Δi|>4): 116; chains: 1; bounding box: 53×32×45 Å

Mean predicted aligned error: 8.96 Å

Secondary structure (DSSP, 8-state):
-----PPP-------EEEEEEEBSSTT---BS-GGG-EEEEEESSHHHHHHHHHHHHHTTTT-TTEEEEEEEHHHHS-GGG---